Protein AF-A0A2A2JY38-F1 (afdb_monomer_lite)

Secondary structure (DSSP, 8-state):
-GGGSTT-EEE-TTS-EEEHHHHSTT-HHHHHTGGGTTT---EE----SSHHHHHHHHHHHT---EEPPTT-THHHHHHHHTT--SSS---EE-TT--EEES-HHHHHHHTTT-HHHHHHHHHHHHHH--

Structure (mmCIF, N/CA/C/O backbone):
data_AF-A0A2A2JY38-F1
#
_entry.id   AF-A0A2A2JY38-F1
#
loop_
_atom_site.group_PDB
_atom_site.id
_atom_site.type_symbol
_atom_site.label_atom_id
_atom_site.label_alt_id
_atom_site.label_comp_id
_atom_site.label_asym_id
_atom_site.label_entity_id
_atom_site.label_seq_id
_atom_site.pdbx_PDB_ins_code
_atom_site.Cartn_x
_atom_site.Cartn_y
_atom_site.Cartn_z
_atom_site.occupancy
_atom_site.B_iso_or_equiv
_atom_site.auth_seq_id
_atom_site.auth_comp_id
_atom_site.auth_asym_id
_atom_site.auth_atom_id
_atom_site.pdbx_PDB_model_num
ATOM 1 N N . MET A 1 1 ? 12.583 6.772 13.884 1.00 33.12 1 MET A N 1
ATOM 2 C CA . MET A 1 1 ? 13.641 6.814 12.849 1.00 33.12 1 MET A CA 1
ATOM 3 C C . MET A 1 1 ? 13.613 8.072 11.973 1.00 33.12 1 MET A C 1
ATOM 5 O O . MET A 1 1 ? 14.687 8.556 11.662 1.00 33.12 1 MET A O 1
ATOM 9 N N . ALA A 1 2 ? 12.453 8.642 11.606 1.00 33.91 2 ALA A N 1
ATOM 10 C CA . ALA A 1 2 ? 12.386 9.803 10.695 1.00 33.91 2 ALA A CA 1
ATOM 11 C C . ALA A 1 2 ? 13.092 11.090 11.197 1.00 33.91 2 ALA A C 1
ATOM 13 O O . ALA A 1 2 ? 13.631 11.836 10.391 1.00 33.91 2 ALA A O 1
ATOM 14 N N . ASN A 1 3 ? 13.196 11.303 12.516 1.00 31.78 3 ASN A N 1
ATOM 15 C CA . ASN A 1 3 ? 13.957 12.428 13.090 1.00 31.78 3 ASN A CA 1
ATOM 16 C C . ASN A 1 3 ? 15.465 12.165 13.247 1.00 31.78 3 ASN A C 1
ATOM 18 O O . ASN A 1 3 ? 16.183 13.053 13.688 1.00 31.78 3 ASN A O 1
ATOM 22 N N . LEU A 1 4 ? 15.963 10.968 12.916 1.00 31.61 4 LEU A N 1
ATOM 23 C CA . LEU A 1 4 ? 17.382 10.634 13.092 1.00 31.61 4 LEU A CA 1
ATOM 24 C C . LEU A 1 4 ? 18.251 11.113 11.915 1.00 31.61 4 LEU A C 1
ATOM 26 O O . LEU A 1 4 ? 19.464 11.190 12.045 1.00 31.61 4 LEU A O 1
ATOM 30 N N . LEU A 1 5 ? 17.635 11.432 10.772 1.00 29.94 5 LEU A N 1
ATOM 31 C CA . LEU A 1 5 ? 18.330 11.746 9.515 1.00 29.94 5 LEU A CA 1
ATOM 32 C C . LEU A 1 5 ? 17.897 13.087 8.901 1.00 29.94 5 LEU A C 1
ATOM 34 O O . LEU A 1 5 ? 18.253 13.395 7.763 1.00 29.94 5 LEU A O 1
ATOM 38 N N . ALA A 1 6 ? 17.128 13.897 9.633 1.00 38.31 6 ALA A N 1
ATOM 39 C CA . ALA A 1 6 ? 16.751 15.231 9.183 1.00 38.31 6 ALA A CA 1
ATOM 40 C C . ALA A 1 6 ? 18.010 16.112 9.083 1.00 38.31 6 ALA A C 1
ATOM 42 O O . ALA A 1 6 ? 18.656 16.393 10.088 1.00 38.31 6 ALA A O 1
ATOM 43 N N . GLY A 1 7 ? 18.365 16.515 7.859 1.00 43.50 7 GLY A N 1
ATOM 44 C CA . GLY A 1 7 ? 19.568 17.309 7.575 1.00 43.50 7 GLY A CA 1
ATOM 45 C C . GLY A 1 7 ? 20.803 16.505 7.152 1.00 43.50 7 GLY A C 1
ATOM 46 O O . GLY A 1 7 ? 21.831 17.114 6.874 1.00 43.50 7 GLY A O 1
ATOM 47 N N . VAL A 1 8 ? 20.719 15.173 7.055 1.00 40.03 8 VAL A N 1
ATOM 48 C CA . VAL A 1 8 ? 21.830 14.339 6.566 1.00 40.03 8 VAL A CA 1
ATOM 49 C C . VAL A 1 8 ? 21.749 14.213 5.033 1.00 40.03 8 VAL A C 1
ATOM 51 O O . VAL A 1 8 ? 20.726 13.736 4.525 1.00 40.03 8 VAL A O 1
ATOM 54 N N . PRO A 1 9 ? 22.782 14.636 4.277 1.00 42.34 9 PRO A N 1
ATOM 55 C CA . PRO A 1 9 ? 22.857 14.380 2.843 1.00 42.34 9 PRO A CA 1
ATOM 56 C C . PRO A 1 9 ? 23.155 12.896 2.593 1.00 42.34 9 PRO A C 1
ATOM 58 O O . PRO A 1 9 ? 24.019 12.308 3.242 1.00 42.34 9 PRO A O 1
ATOM 61 N N . ILE A 1 10 ? 22.418 12.281 1.668 1.00 43.16 10 ILE A N 1
ATOM 62 C CA . ILE A 1 10 ? 22.664 10.910 1.204 1.00 43.16 10 ILE A CA 1
ATOM 63 C C . ILE A 1 10 ? 23.084 10.931 -0.263 1.00 43.16 10 ILE A C 1
ATOM 65 O O . ILE A 1 10 ? 22.518 11.674 -1.068 1.00 43.16 10 ILE A O 1
ATOM 69 N N . THR A 1 11 ? 24.076 10.110 -0.605 1.00 44.06 11 THR A N 1
ATOM 70 C CA . THR A 1 11 ? 24.621 10.007 -1.963 1.00 44.06 11 THR A CA 1
ATOM 71 C C . THR A 1 11 ? 23.935 8.873 -2.719 1.00 44.06 11 THR A C 1
ATOM 73 O O . THR A 1 11 ? 23.916 7.724 -2.273 1.00 44.06 11 THR A O 1
ATOM 76 N N . LEU A 1 12 ? 23.358 9.194 -3.873 1.00 44.12 12 LEU A N 1
ATOM 77 C CA . LEU A 1 12 ? 22.725 8.229 -4.765 1.00 44.12 12 LEU A CA 1
ATOM 78 C C . LEU A 1 12 ? 23.765 7.438 -5.575 1.00 44.12 12 LEU A C 1
ATOM 80 O O . LEU A 1 12 ? 24.923 7.836 -5.693 1.00 44.12 12 LEU A O 1
ATOM 84 N N . LYS A 1 13 ? 23.341 6.328 -6.200 1.00 40.19 13 LYS A N 1
ATOM 85 C CA . LYS A 1 13 ? 24.198 5.484 -7.065 1.00 40.19 13 LYS A CA 1
ATOM 86 C C . LYS A 1 13 ? 24.807 6.241 -8.261 1.00 40.19 13 LYS A C 1
ATOM 88 O O . LYS A 1 13 ? 25.781 5.770 -8.834 1.00 40.19 13 LYS A O 1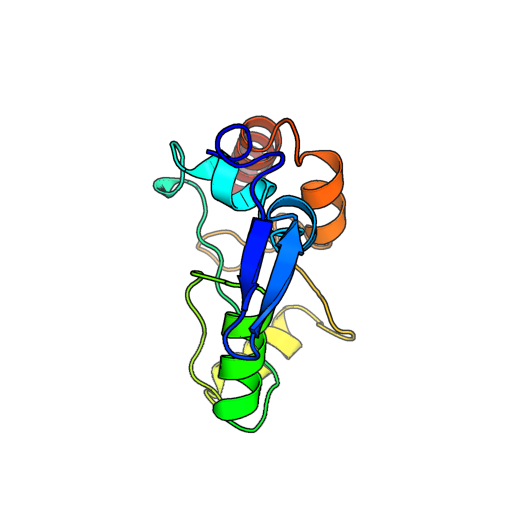
ATOM 93 N N . ASP A 1 14 ? 24.241 7.389 -8.632 1.00 56.28 14 ASP A N 1
ATOM 94 C CA . ASP A 1 14 ? 24.722 8.272 -9.703 1.00 56.28 14 ASP A CA 1
ATOM 95 C C . ASP A 1 14 ? 25.627 9.419 -9.206 1.00 56.28 14 ASP A C 1
ATOM 97 O O . ASP A 1 14 ? 26.021 10.28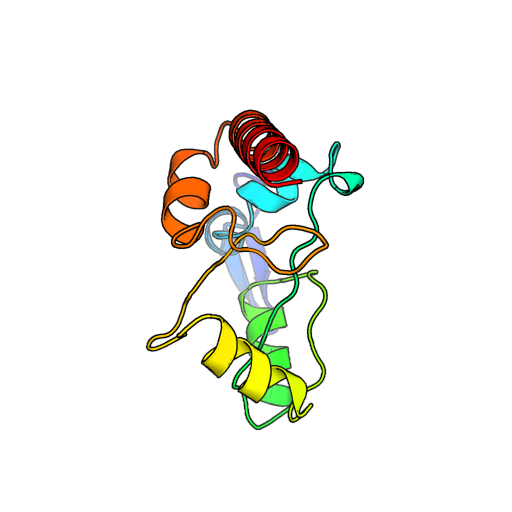0 -9.990 1.00 56.28 14 ASP A O 1
ATOM 101 N N . GLY A 1 15 ? 25.958 9.436 -7.911 1.00 53.72 15 GLY A N 1
ATOM 102 C CA . GLY A 1 15 ? 26.854 10.412 -7.292 1.00 53.72 15 GLY A CA 1
ATOM 103 C C . GLY A 1 15 ? 26.190 11.712 -6.831 1.00 53.72 15 GLY A C 1
ATOM 104 O O . GLY A 1 15 ? 26.880 12.566 -6.281 1.00 53.72 15 GLY A O 1
ATOM 105 N N . ARG A 1 16 ? 24.874 11.893 -7.014 1.00 59.03 16 ARG A N 1
ATOM 106 C CA . ARG A 1 16 ? 24.171 13.092 -6.526 1.00 59.03 16 ARG A CA 1
ATOM 107 C C . ARG A 1 16 ? 23.904 13.016 -5.025 1.00 59.03 16 ARG A C 1
ATOM 109 O O . ARG A 1 16 ? 23.432 11.993 -4.532 1.00 59.03 16 ARG A O 1
ATOM 116 N N . GLU A 1 17 ? 24.140 14.118 -4.316 1.00 53.59 17 GLU A N 1
ATOM 117 C CA . GLU A 1 17 ? 23.763 14.276 -2.909 1.00 53.59 17 GLU A CA 1
ATOM 118 C C . GLU A 1 17 ? 22.414 14.977 -2.778 1.00 53.59 17 GLU A C 1
ATOM 120 O O . GLU A 1 17 ? 22.190 16.043 -3.354 1.00 53.59 17 GLU A O 1
ATOM 125 N N . ILE A 1 18 ? 21.512 14.380 -2.002 1.00 59.34 18 ILE A N 1
ATOM 126 C CA . ILE A 1 18 ? 20.195 14.949 -1.715 1.00 59.34 18 ILE A CA 1
ATOM 127 C C . ILE A 1 18 ? 19.865 14.820 -0.235 1.00 59.34 18 ILE A C 1
ATOM 129 O O . ILE A 1 18 ? 20.351 13.926 0.459 1.00 59.34 18 ILE A O 1
ATOM 133 N N . ASN A 1 19 ? 19.011 15.716 0.257 1.00 57.31 19 ASN A N 1
ATOM 134 C CA . ASN A 1 19 ? 18.522 15.629 1.623 1.00 57.31 19 ASN A CA 1
ATOM 135 C C . ASN A 1 19 ? 17.711 14.334 1.796 1.00 57.31 19 ASN A C 1
ATOM 137 O O . ASN A 1 19 ? 16.776 14.073 1.033 1.00 57.31 19 ASN A O 1
ATOM 141 N N . ALA A 1 20 ? 18.039 13.538 2.819 1.00 41.25 20 ALA A N 1
ATOM 142 C CA . ALA A 1 20 ? 17.345 12.282 3.098 1.00 41.25 20 ALA A CA 1
ATOM 143 C C . ALA A 1 20 ? 15.824 12.466 3.246 1.00 41.25 20 ALA A C 1
ATOM 145 O O . ALA A 1 20 ? 15.052 11.612 2.811 1.00 41.25 20 ALA A O 1
ATOM 146 N N . SER A 1 21 ? 15.380 13.598 3.803 1.00 42.88 21 SER A N 1
ATOM 147 C CA . SER A 1 21 ? 13.954 13.897 3.979 1.00 42.88 21 SER A CA 1
ATOM 148 C C . SER A 1 21 ? 13.223 14.210 2.671 1.00 42.88 21 SER A C 1
ATOM 150 O O . SER A 1 21 ? 12.024 13.962 2.581 1.00 42.88 21 SER A O 1
ATOM 152 N N . ASP A 1 22 ? 13.923 14.675 1.636 1.00 45.50 22 ASP A N 1
ATOM 153 C CA . ASP A 1 22 ? 13.335 14.904 0.315 1.00 45.50 22 ASP A CA 1
ATOM 154 C C . ASP A 1 22 ? 13.309 13.630 -0.538 1.00 45.50 22 ASP A C 1
ATOM 156 O O . ASP A 1 22 ? 12.394 13.451 -1.340 1.00 45.50 22 ASP A O 1
ATOM 160 N N . HIS A 1 23 ? 14.260 12.713 -0.323 1.00 49.78 23 HIS A N 1
ATOM 161 C CA . HIS A 1 23 ? 14.314 11.426 -1.023 1.00 49.78 23 HIS A CA 1
ATOM 162 C C . HIS A 1 23 ? 13.362 10.372 -0.451 1.00 49.78 23 HIS A C 1
ATOM 164 O O . HIS A 1 23 ? 12.793 9.574 -1.187 1.00 49.78 23 HIS A O 1
ATOM 170 N N . LEU A 1 24 ? 13.188 10.355 0.873 1.00 44.81 24 LEU A N 1
ATOM 171 C CA . LEU A 1 24 ? 12.396 9.344 1.580 1.00 44.81 24 LEU A CA 1
ATOM 172 C C . LEU A 1 24 ? 10.913 9.735 1.733 1.00 44.81 24 LEU A C 1
ATOM 174 O O . LEU A 1 24 ? 10.158 9.053 2.434 1.00 44.81 24 LEU A O 1
ATOM 178 N N . LYS A 1 25 ? 10.475 10.817 1.074 1.00 44.50 25 LYS A N 1
ATOM 179 C CA . LYS A 1 25 ? 9.072 11.256 1.035 1.00 44.50 25 LYS A CA 1
ATOM 180 C C . LYS A 1 25 ? 8.179 10.141 0.478 1.00 44.50 25 LYS A C 1
ATOM 182 O O . LYS A 1 25 ? 8.307 9.753 -0.678 1.00 44.50 25 LYS A O 1
ATOM 187 N N . GLY A 1 26 ? 7.248 9.648 1.303 1.00 52.78 26 GLY A N 1
ATOM 188 C CA . GLY A 1 26 ? 6.198 8.706 0.884 1.00 52.78 26 GLY A CA 1
ATOM 189 C C . GLY A 1 26 ? 6.008 7.451 1.744 1.00 52.78 26 GLY A C 1
ATOM 190 O O . GLY A 1 26 ? 5.060 6.713 1.500 1.00 52.78 26 GLY A O 1
ATOM 191 N N . LYS A 1 27 ? 6.850 7.202 2.760 1.00 62.56 27 LYS A N 1
ATOM 192 C CA . LYS A 1 27 ? 6.737 6.011 3.645 1.00 62.56 27 LYS A CA 1
ATOM 193 C C . LYS A 1 27 ? 6.422 6.303 5.095 1.00 62.56 27 LYS A C 1
ATOM 195 O O . LYS A 1 27 ? 6.303 5.384 5.900 1.00 62.56 27 LYS A O 1
ATOM 200 N N . GLU A 1 28 ? 6.308 7.578 5.434 1.00 70.69 28 GLU A N 1
ATOM 201 C CA . GLU A 1 28 ? 6.248 8.026 6.816 1.00 70.69 28 GLU A CA 1
ATOM 202 C C . GLU A 1 28 ? 5.135 7.325 7.607 1.00 70.69 28 GLU A C 1
ATOM 204 O O . GLU A 1 28 ? 5.363 6.919 8.743 1.00 70.69 28 GLU A O 1
ATOM 209 N N . PHE A 1 29 ? 3.983 7.081 6.979 1.00 77.44 29 PHE A N 1
ATOM 210 C CA . PHE A 1 29 ? 2.889 6.327 7.584 1.00 77.44 29 PHE A CA 1
ATOM 211 C C . PHE A 1 29 ? 3.300 4.891 7.954 1.00 77.44 29 PHE A C 1
ATOM 213 O O . PHE A 1 29 ? 3.217 4.502 9.117 1.00 77.44 29 PHE A O 1
ATOM 220 N N . TYR A 1 30 ? 3.793 4.111 6.986 1.00 74.75 30 TYR A N 1
ATOM 221 C CA . TYR A 1 30 ? 4.146 2.701 7.187 1.00 74.75 30 TYR A CA 1
ATOM 222 C C . TYR A 1 30 ? 5.376 2.523 8.094 1.00 74.75 30 TYR A C 1
ATOM 224 O O . TYR A 1 30 ? 5.434 1.599 8.904 1.00 74.75 30 TYR A O 1
ATOM 232 N N . ASP A 1 31 ? 6.343 3.439 8.041 1.00 76.25 31 ASP A N 1
ATOM 233 C CA . ASP A 1 31 ? 7.507 3.401 8.932 1.00 76.25 31 ASP A CA 1
ATOM 234 C C . ASP A 1 31 ? 7.135 3.728 10.380 1.00 76.25 31 ASP A C 1
ATOM 236 O O . ASP A 1 31 ? 7.646 3.103 11.313 1.00 76.25 31 ASP A O 1
ATOM 240 N N . ARG A 1 32 ? 6.204 4.664 10.590 1.00 76.81 32 ARG A N 1
ATOM 241 C CA . ARG A 1 32 ? 5.663 4.967 11.922 1.00 76.81 32 ARG A CA 1
ATOM 242 C C . ARG A 1 32 ? 4.804 3.825 12.481 1.00 76.81 32 ARG A C 1
ATOM 244 O O . ARG A 1 32 ? 4.647 3.750 13.697 1.00 76.81 32 ARG A O 1
ATOM 251 N N . LEU A 1 33 ? 4.334 2.900 11.637 1.00 75.19 33 LEU A N 1
ATOM 252 C CA . LEU A 1 33 ? 3.698 1.647 12.056 1.00 75.19 33 LEU A CA 1
ATOM 253 C C . LEU A 1 33 ? 4.690 0.560 12.493 1.00 75.19 33 LEU A C 1
ATOM 255 O O . LEU A 1 33 ? 4.242 -0.519 12.859 1.00 75.19 33 LEU A O 1
ATOM 259 N N . ALA A 1 34 ? 6.011 0.801 12.515 1.00 72.00 34 ALA A N 1
ATOM 260 C CA . ALA A 1 34 ? 7.003 -0.208 12.915 1.00 72.00 34 ALA A CA 1
ATOM 261 C C . ALA A 1 34 ? 6.659 -1.014 14.194 1.00 72.00 34 ALA A C 1
ATOM 263 O O . ALA A 1 34 ? 6.805 -2.235 14.149 1.00 72.00 34 ALA A O 1
ATOM 264 N N . PRO A 1 35 ? 6.145 -0.411 15.288 1.00 69.44 35 PRO A N 1
ATOM 265 C CA . PRO A 1 35 ? 5.753 -1.158 16.490 1.00 69.44 35 PRO A CA 1
ATOM 266 C C . PRO A 1 35 ? 4.462 -1.990 16.341 1.00 69.44 35 PRO A C 1
ATOM 268 O O . PRO A 1 35 ? 4.176 -2.816 17.199 1.00 69.44 35 PRO A O 1
ATOM 271 N N . TYR A 1 36 ? 3.690 -1.768 15.273 1.00 69.62 36 TYR A N 1
ATOM 272 C CA . TYR A 1 36 ? 2.361 -2.335 15.002 1.00 69.62 36 TYR A CA 1
ATOM 273 C C . TYR A 1 36 ? 2.296 -3.055 13.644 1.00 69.62 36 TYR A C 1
ATOM 275 O O . TYR A 1 36 ? 1.214 -3.242 13.090 1.00 69.62 36 TYR A O 1
ATOM 283 N N . ARG A 1 37 ? 3.437 -3.463 13.068 1.00 66.56 37 ARG A N 1
ATOM 284 C CA . ARG A 1 37 ? 3.480 -4.092 11.729 1.00 66.56 37 ARG A CA 1
ATOM 285 C C . ARG A 1 37 ? 2.702 -5.404 11.630 1.00 66.56 37 ARG A C 1
ATOM 287 O O . ARG A 1 37 ? 2.350 -5.815 10.537 1.00 66.56 37 ARG A O 1
ATOM 294 N N . ASN A 1 38 ? 2.401 -6.049 12.752 1.00 70.62 38 ASN A N 1
ATOM 295 C CA . ASN A 1 38 ? 1.531 -7.224 12.798 1.00 70.62 38 ASN A CA 1
ATOM 296 C C . ASN A 1 38 ? 0.033 -6.893 12.644 1.00 70.62 38 ASN A C 1
ATOM 298 O O . ASN A 1 38 ? -0.766 -7.815 12.509 1.00 70.62 38 ASN A O 1
ATOM 302 N N . ALA A 1 39 ? -0.360 -5.616 12.687 1.00 76.38 39 ALA A N 1
ATOM 303 C CA . ALA A 1 39 ? -1.755 -5.198 12.562 1.00 76.38 39 ALA A CA 1
ATOM 304 C C . ALA A 1 39 ? -2.193 -4.957 11.108 1.00 76.38 39 ALA A C 1
ATOM 306 O O . ALA A 1 39 ? -3.381 -5.084 10.818 1.00 76.38 39 ALA A O 1
ATOM 307 N N . VAL A 1 40 ? -1.266 -4.595 10.210 1.00 77.94 40 VAL A N 1
ATOM 308 C CA . VAL A 1 40 ? -1.535 -4.292 8.793 1.00 77.94 40 VAL A CA 1
ATOM 309 C C . VAL A 1 40 ? -0.319 -4.660 7.946 1.00 77.94 40 VAL A C 1
ATOM 311 O O . VAL A 1 40 ? 0.799 -4.265 8.273 1.00 77.94 40 VAL A O 1
ATOM 314 N N . GLU A 1 41 ? -0.553 -5.337 6.821 1.00 81.50 41 GLU A N 1
ATOM 315 C CA . GLU A 1 41 ? 0.450 -5.571 5.778 1.00 81.50 41 GLU A CA 1
ATOM 316 C C . GLU A 1 41 ? 0.108 -4.770 4.516 1.00 81.50 41 GLU A C 1
ATOM 318 O O . GLU A 1 41 ? -1.063 -4.602 4.172 1.00 81.50 41 GLU A O 1
ATOM 323 N N . VAL A 1 42 ? 1.134 -4.295 3.811 1.00 81.50 42 VAL A N 1
ATOM 324 C CA . VAL A 1 42 ? 0.995 -3.641 2.509 1.00 81.50 42 VAL A CA 1
ATOM 325 C C . VAL A 1 42 ? 1.474 -4.601 1.427 1.00 81.50 42 VAL A C 1
ATOM 327 O O . VAL A 1 42 ? 2.605 -5.087 1.456 1.00 81.50 42 VAL A O 1
ATOM 330 N N . VAL A 1 43 ? 0.614 -4.843 0.438 1.00 82.19 43 VAL A N 1
ATOM 331 C CA . VAL A 1 43 ? 0.934 -5.659 -0.736 1.00 82.19 43 VAL A CA 1
ATOM 332 C C . VAL A 1 43 ? 0.804 -4.799 -1.986 1.00 82.19 43 VAL A C 1
ATOM 334 O O . VAL A 1 43 ? -0.282 -4.328 -2.317 1.00 82.19 43 VAL A O 1
ATOM 337 N N . LEU A 1 44 ? 1.906 -4.611 -2.708 1.00 86.00 44 LEU A N 1
ATOM 338 C CA . LEU A 1 44 ? 1.893 -3.934 -3.996 1.00 86.00 44 LEU A CA 1
ATOM 339 C C . LEU A 1 44 ? 1.332 -4.861 -5.079 1.00 86.00 44 LEU A C 1
ATOM 341 O O . LEU A 1 44 ? 1.841 -5.959 -5.327 1.00 86.00 44 LEU A O 1
ATOM 345 N N . VAL A 1 45 ? 0.325 -4.370 -5.792 1.00 86.25 45 VAL A N 1
ATOM 346 C CA . VAL A 1 45 ? -0.219 -5.014 -6.988 1.00 86.25 45 VAL A CA 1
ATOM 347 C C . VAL A 1 45 ? 0.198 -4.190 -8.202 1.00 86.25 45 VAL A C 1
ATOM 349 O O . VAL A 1 45 ? -0.445 -3.205 -8.552 1.00 86.25 45 VAL A O 1
ATOM 352 N N . SER A 1 46 ? 1.317 -4.564 -8.826 1.00 86.44 46 SER A N 1
ATOM 353 C CA . SER A 1 46 ? 1.858 -3.820 -9.968 1.00 86.44 46 SER A CA 1
ATOM 354 C C . SER A 1 46 ? 1.197 -4.221 -11.296 1.00 86.44 46 SER A C 1
ATOM 356 O O . SER A 1 46 ? 0.911 -5.395 -11.545 1.00 86.44 46 SER A O 1
ATOM 358 N N . ARG A 1 47 ? 0.995 -3.223 -12.168 1.00 87.00 47 ARG A N 1
ATOM 359 C CA . ARG A 1 47 ? 0.607 -3.372 -13.585 1.00 87.00 47 ARG A CA 1
ATOM 360 C C . ARG A 1 47 ? 1.795 -3.312 -14.543 1.00 87.00 47 ARG A C 1
ATOM 362 O O . ARG A 1 47 ? 1.592 -3.345 -15.756 1.00 87.00 47 ARG A O 1
ATOM 369 N N . ASP A 1 48 ? 3.011 -3.221 -14.017 1.00 88.75 48 ASP A N 1
ATOM 370 C CA . ASP A 1 48 ? 4.218 -3.214 -14.830 1.00 88.75 48 ASP A CA 1
ATOM 371 C C . ASP A 1 48 ? 4.349 -4.510 -15.631 1.00 88.75 48 ASP A C 1
ATOM 373 O O . ASP A 1 48 ? 4.030 -5.610 -15.170 1.00 88.75 48 ASP A O 1
ATOM 377 N N . TYR A 1 49 ? 4.865 -4.387 -16.851 1.00 86.31 49 TYR A N 1
ATOM 378 C CA . TYR A 1 49 ? 5.042 -5.528 -17.746 1.00 86.31 49 TYR A CA 1
ATOM 379 C C . TYR A 1 49 ? 6.378 -6.234 -17.522 1.00 86.31 49 TYR A C 1
ATOM 381 O O . TYR A 1 49 ? 6.482 -7.450 -17.727 1.00 86.31 49 TYR A O 1
ATOM 389 N N . MET A 1 50 ? 7.400 -5.474 -17.120 1.00 90.38 50 MET A N 1
ATOM 390 C CA . MET A 1 50 ? 8.781 -5.931 -17.018 1.00 90.38 50 MET A CA 1
ATOM 391 C C . MET A 1 50 ? 9.329 -5.774 -15.600 1.00 90.38 50 MET A C 1
ATOM 393 O O . MET A 1 50 ? 9.094 -4.779 -14.919 1.00 90.38 50 MET A O 1
ATOM 397 N N . ARG A 1 51 ? 10.154 -6.739 -15.175 1.00 88.25 51 ARG A N 1
ATOM 398 C CA . ARG A 1 51 ? 10.762 -6.763 -13.833 1.00 88.25 51 ARG A CA 1
ATOM 399 C C . ARG A 1 51 ? 11.590 -5.517 -13.520 1.00 88.25 51 ARG A C 1
ATOM 401 O O . ARG A 1 51 ? 11.634 -5.105 -12.364 1.00 88.25 51 ARG A O 1
ATOM 408 N N . PHE A 1 52 ? 12.257 -4.936 -14.518 1.00 91.50 52 PHE A N 1
ATOM 409 C CA . PHE A 1 52 ? 13.079 -3.746 -14.303 1.00 91.50 52 PHE A CA 1
ATOM 410 C C . PHE A 1 52 ? 12.231 -2.530 -13.908 1.00 91.50 52 PHE A C 1
ATOM 412 O O . PHE A 1 52 ? 12.678 -1.767 -13.068 1.00 91.50 52 PHE A O 1
ATOM 419 N N . GLN A 1 53 ? 11.001 -2.399 -14.421 1.00 90.69 53 GLN A N 1
ATOM 420 C CA . GLN A 1 53 ? 10.091 -1.297 -14.079 1.00 90.69 53 GLN A CA 1
ATOM 421 C C . GLN A 1 53 ? 9.656 -1.390 -12.612 1.00 90.69 53 GLN A C 1
ATOM 423 O O . GLN A 1 53 ? 9.754 -0.421 -11.867 1.00 90.69 53 GLN A O 1
ATOM 428 N N . LEU A 1 54 ? 9.292 -2.600 -12.168 1.00 84.38 54 LEU A N 1
ATOM 429 C CA . LEU A 1 54 ? 9.000 -2.870 -10.760 1.00 84.38 54 LEU A CA 1
ATOM 430 C C . LEU A 1 54 ? 10.225 -2.603 -9.873 1.00 84.38 54 LEU A C 1
ATOM 432 O O . LEU A 1 54 ? 10.104 -2.045 -8.788 1.00 84.38 54 LEU A O 1
ATOM 436 N N . SER A 1 55 ? 11.411 -3.000 -10.336 1.00 85.56 55 SER A N 1
ATOM 437 C CA . SER A 1 55 ? 12.658 -2.793 -9.592 1.00 85.56 55 SER A CA 1
ATOM 438 C C . SER A 1 55 ? 12.984 -1.305 -9.473 1.00 85.56 55 SER A C 1
ATOM 440 O O . SER A 1 55 ? 13.289 -0.844 -8.382 1.00 85.56 55 SER A O 1
ATOM 442 N N . GLU A 1 56 ? 12.842 -0.542 -10.556 1.00 87.75 56 GLU A N 1
ATOM 443 C CA . GLU A 1 56 ? 13.010 0.911 -10.567 1.00 87.75 56 GLU A CA 1
ATOM 444 C C . GLU A 1 56 ? 12.001 1.592 -9.638 1.00 87.75 56 GLU A C 1
ATOM 446 O O . GLU A 1 56 ? 12.379 2.486 -8.886 1.00 87.75 56 GLU A O 1
ATOM 451 N N . TYR A 1 57 ? 10.744 1.136 -9.611 1.00 84.38 57 TYR A N 1
ATOM 452 C CA . TYR A 1 57 ? 9.751 1.620 -8.652 1.00 84.38 57 TYR A CA 1
ATOM 453 C C . TYR A 1 57 ? 10.208 1.380 -7.206 1.00 84.38 57 TYR A C 1
ATOM 455 O O . TYR A 1 57 ? 10.221 2.308 -6.397 1.00 84.38 57 TYR A O 1
ATOM 463 N N . TYR A 1 58 ? 10.647 0.160 -6.884 1.00 78.38 58 TYR A N 1
ATOM 464 C CA . TYR A 1 58 ? 11.167 -0.177 -5.558 1.00 78.38 58 TYR A CA 1
ATOM 465 C C . TYR A 1 58 ? 12.421 0.615 -5.195 1.00 78.38 58 TYR A C 1
ATOM 467 O O . TYR A 1 58 ? 12.540 1.027 -4.049 1.00 78.38 58 TYR A O 1
ATOM 475 N N . GLU A 1 59 ? 13.340 0.851 -6.129 1.00 81.44 59 GLU A N 1
ATOM 476 C CA . GLU A 1 59 ? 14.551 1.639 -5.884 1.00 81.44 59 GLU A CA 1
ATOM 477 C C . GLU A 1 59 ? 14.218 3.121 -5.685 1.00 81.44 59 GLU A C 1
ATOM 479 O O . GLU A 1 59 ? 14.612 3.711 -4.681 1.00 81.44 59 GLU A O 1
ATOM 484 N N . LYS A 1 60 ? 13.433 3.706 -6.595 1.00 79.19 60 LYS A N 1
ATOM 485 C CA . LYS A 1 60 ? 13.036 5.120 -6.573 1.00 79.19 60 LYS A CA 1
ATOM 486 C C . LYS A 1 60 ? 12.229 5.470 -5.335 1.00 79.19 60 LYS A C 1
ATOM 488 O O . LYS A 1 60 ? 12.408 6.542 -4.764 1.00 79.19 60 LYS A O 1
ATOM 493 N N . HIS A 1 61 ? 11.322 4.582 -4.944 1.00 73.62 61 HIS A N 1
ATOM 494 C CA . HIS A 1 61 ? 10.469 4.795 -3.789 1.00 73.62 61 HIS A CA 1
ATOM 495 C C . HIS A 1 61 ? 11.028 4.133 -2.536 1.00 73.62 61 HIS A C 1
ATOM 497 O O . HIS A 1 61 ? 10.488 4.378 -1.475 1.00 73.62 61 HIS A O 1
ATOM 503 N N . GLY A 1 62 ? 12.101 3.339 -2.608 1.00 68.62 62 GLY A N 1
ATOM 504 C CA . GLY A 1 62 ? 12.702 2.556 -1.519 1.00 68.62 62 GLY A CA 1
ATOM 505 C C . GLY A 1 62 ? 11.740 1.588 -0.806 1.00 68.62 62 GLY A C 1
ATOM 506 O O . GLY A 1 62 ? 11.870 1.388 0.405 1.00 68.62 62 GLY A O 1
ATOM 507 N N . CYS A 1 63 ? 10.708 1.090 -1.486 1.00 70.25 63 CYS A N 1
ATOM 508 C CA . CYS A 1 63 ? 9.659 0.263 -0.883 1.00 70.25 63 CYS A CA 1
ATOM 509 C C . CYS A 1 63 ? 10.225 -1.057 -0.328 1.00 70.25 63 CYS A C 1
ATOM 511 O O . CYS A 1 63 ? 11.116 -1.659 -0.918 1.00 70.25 63 CYS A O 1
ATOM 513 N N . SER A 1 64 ? 9.680 -1.525 0.796 1.00 71.31 64 SER A N 1
ATOM 514 C CA . SER A 1 64 ? 9.994 -2.839 1.390 1.00 71.31 64 SER A CA 1
ATOM 515 C C . SER A 1 64 ? 8.765 -3.742 1.522 1.00 71.31 64 SER A C 1
ATOM 517 O O . SER A 1 64 ? 8.821 -4.781 2.172 1.00 71.31 64 SER A O 1
ATOM 519 N N . TRP A 1 65 ? 7.655 -3.339 0.904 1.00 77.56 65 TRP A N 1
ATOM 520 C CA . TRP A 1 65 ? 6.387 -4.057 0.921 1.00 77.56 65 TRP A CA 1
ATOM 521 C C . TRP A 1 65 ? 6.465 -5.361 0.131 1.00 77.56 65 TRP A C 1
ATOM 523 O O . TRP A 1 65 ? 7.243 -5.478 -0.825 1.00 77.56 65 TRP A O 1
ATOM 533 N N . ALA A 1 66 ? 5.611 -6.318 0.490 1.00 75.56 66 ALA A N 1
ATOM 534 C CA . ALA A 1 66 ? 5.373 -7.488 -0.342 1.00 75.56 66 ALA A CA 1
ATOM 535 C C . ALA A 1 66 ? 4.768 -7.064 -1.692 1.00 75.56 66 ALA A C 1
ATOM 537 O O . ALA A 1 66 ? 4.165 -5.998 -1.808 1.00 75.56 66 ALA A O 1
ATOM 538 N N . TYR A 1 67 ? 4.904 -7.898 -2.720 1.00 80.06 67 TYR A N 1
ATOM 539 C CA . TYR A 1 67 ? 4.247 -7.680 -4.007 1.00 80.06 67 TYR A CA 1
ATOM 540 C C . TYR A 1 67 ? 3.737 -8.987 -4.597 1.00 80.06 67 TYR A C 1
ATOM 542 O O . TYR A 1 67 ? 4.284 -10.062 -4.344 1.00 80.06 67 TYR A O 1
ATOM 550 N N . ILE A 1 68 ? 2.702 -8.883 -5.427 1.00 75.94 68 ILE A N 1
ATOM 551 C CA . ILE A 1 68 ? 2.231 -10.009 -6.233 1.00 75.94 68 ILE A CA 1
ATOM 552 C C . ILE A 1 68 ? 3.163 -10.174 -7.440 1.00 75.94 68 ILE A C 1
ATOM 554 O O . ILE A 1 68 ? 3.411 -9.184 -8.136 1.00 75.94 68 ILE A O 1
ATOM 558 N N . PRO A 1 69 ? 3.660 -11.393 -7.735 1.00 82.94 69 PRO A N 1
ATOM 559 C CA . PRO A 1 69 ? 4.495 -11.632 -8.905 1.00 82.94 69 PRO A CA 1
ATOM 560 C C . PRO A 1 69 ? 3.876 -11.073 -10.190 1.00 82.94 69 PRO A C 1
ATOM 562 O O . PRO A 1 69 ? 2.679 -11.236 -10.448 1.00 82.94 69 PRO A O 1
ATOM 565 N N . LEU A 1 70 ? 4.706 -10.433 -11.018 1.00 80.12 70 LEU A N 1
ATOM 566 C CA . LEU A 1 70 ? 4.256 -9.861 -12.285 1.00 80.12 70 LEU A CA 1
ATOM 567 C C . LEU A 1 70 ? 3.582 -10.928 -13.153 1.00 80.12 70 LEU A C 1
ATOM 569 O O . LEU A 1 70 ? 4.028 -12.074 -13.207 1.00 80.12 70 LEU A O 1
ATOM 573 N N . LYS A 1 71 ? 2.527 -10.524 -13.869 1.00 79.75 71 LYS A N 1
ATOM 574 C CA . LYS A 1 71 ? 1.723 -11.387 -14.755 1.00 79.75 71 LYS A CA 1
ATOM 575 C C . LYS A 1 71 ? 0.984 -12.531 -14.047 1.00 79.75 71 LYS A C 1
ATOM 577 O O . LYS A 1 71 ? 0.383 -13.357 -14.731 1.00 79.75 71 LYS A O 1
ATOM 582 N N . HIS A 1 72 ? 0.971 -12.585 -12.711 1.00 83.25 72 HIS A N 1
ATOM 583 C CA . HIS A 1 72 ? 0.127 -13.545 -12.006 1.00 83.25 72 HIS A CA 1
ATOM 584 C C . HIS A 1 72 ? -1.358 -13.267 -12.326 1.00 83.25 72 HIS A C 1
ATOM 586 O O . HIS A 1 72 ? -1.785 -12.112 -12.223 1.00 83.25 72 HIS A O 1
ATOM 592 N N . PRO A 1 73 ? -2.177 -14.281 -12.672 1.00 82.38 73 PRO A N 1
ATOM 593 C CA . PRO A 1 73 ? -3.568 -14.073 -13.094 1.00 82.38 73 PRO A CA 1
ATOM 594 C C . PRO A 1 73 ? -4.426 -13.313 -12.076 1.00 82.38 73 PRO A C 1
ATOM 596 O O . PRO A 1 73 ? -5.328 -12.565 -12.455 1.00 82.38 73 PRO A O 1
ATOM 599 N N . ILE A 1 74 ? -4.105 -13.457 -10.784 1.00 81.19 74 ILE A N 1
ATOM 600 C CA . ILE A 1 74 ? -4.818 -12.773 -9.700 1.00 81.19 74 ILE A CA 1
ATOM 601 C C . ILE A 1 74 ? -4.760 -11.249 -9.807 1.00 81.19 74 ILE A C 1
ATOM 603 O O . ILE A 1 74 ? -5.679 -10.591 -9.346 1.00 81.19 74 ILE A O 1
ATOM 607 N N . VAL A 1 75 ? -3.736 -10.673 -10.451 1.00 82.75 75 VAL A N 1
ATOM 608 C CA . VAL A 1 75 ? -3.641 -9.217 -10.633 1.00 82.75 75 VAL A CA 1
ATOM 609 C C . VAL A 1 75 ? -4.865 -8.704 -11.391 1.00 82.75 75 VAL A C 1
ATOM 611 O O . VAL A 1 75 ? -5.526 -7.783 -10.929 1.00 82.75 75 VAL A O 1
ATOM 614 N N . ASN A 1 76 ? -5.234 -9.338 -12.507 1.00 86.81 76 ASN A N 1
ATOM 615 C CA . ASN A 1 76 ? -6.426 -8.942 -13.264 1.00 86.81 76 ASN A CA 1
ATOM 616 C C . ASN A 1 76 ? -7.716 -9.173 -12.464 1.00 86.81 76 ASN A C 1
ATOM 618 O O . ASN A 1 76 ? -8.614 -8.338 -12.511 1.00 86.81 76 ASN A O 1
ATOM 622 N N . GLN A 1 77 ? -7.790 -10.272 -11.705 1.00 87.00 77 GLN A N 1
ATOM 623 C CA . GLN A 1 77 ? -8.950 -10.572 -10.860 1.00 87.00 77 GLN A CA 1
ATOM 624 C C . GLN A 1 77 ? -9.135 -9.527 -9.755 1.00 87.00 77 GLN A C 1
ATOM 626 O O . GLN A 1 77 ? -10.264 -9.151 -9.471 1.00 87.00 77 GLN A O 1
ATOM 631 N N . LEU A 1 78 ? -8.049 -9.030 -9.156 1.00 85.00 78 LEU A N 1
ATOM 632 C CA . LEU A 1 78 ? -8.097 -7.989 -8.126 1.00 85.00 78 LEU A CA 1
ATOM 633 C C . LEU A 1 78 ? -8.542 -6.644 -8.707 1.00 85.00 78 LEU A C 1
ATOM 635 O O . LEU A 1 78 ? -9.385 -5.986 -8.108 1.00 85.00 78 LEU A O 1
ATOM 639 N N . PHE A 1 79 ? -8.037 -6.267 -9.887 1.00 89.44 79 PHE A N 1
ATOM 640 C CA . PHE A 1 79 ? -8.472 -5.047 -10.579 1.00 89.44 79 PHE A CA 1
ATOM 641 C C . PHE A 1 79 ? -9.965 -5.083 -10.910 1.00 89.44 79 PHE A C 1
ATOM 643 O O . PHE A 1 79 ? -10.655 -4.097 -10.696 1.00 89.44 79 PHE A O 1
ATOM 650 N N . GLN A 1 80 ? -10.468 -6.227 -11.383 1.00 92.56 80 GLN A N 1
ATOM 651 C CA . GLN A 1 80 ? -11.895 -6.410 -11.660 1.00 92.56 80 GLN A CA 1
ATOM 652 C C . GLN A 1 80 ? -12.734 -6.451 -10.379 1.00 92.56 80 GLN A C 1
ATOM 654 O O . GLN A 1 80 ? -13.767 -5.801 -10.302 1.00 92.56 80 GLN A O 1
ATOM 659 N N . ARG A 1 81 ? -12.298 -7.208 -9.363 1.00 90.00 81 ARG A N 1
ATOM 660 C CA . ARG A 1 81 ? -13.033 -7.377 -8.099 1.00 90.00 81 ARG A CA 1
ATOM 661 C C . ARG A 1 81 ? -13.226 -6.056 -7.363 1.00 90.00 81 ARG A C 1
ATOM 663 O O . ARG A 1 81 ? -14.271 -5.866 -6.752 1.00 90.00 81 ARG A O 1
ATOM 670 N N . TYR A 1 82 ? -12.209 -5.201 -7.377 1.00 92.38 82 TYR A N 1
ATOM 671 C CA . TYR A 1 82 ? -12.224 -3.927 -6.664 1.00 92.38 82 TYR A CA 1
ATOM 672 C C . TYR A 1 82 ? -12.476 -2.723 -7.569 1.00 92.38 82 TYR A C 1
ATOM 674 O O . TYR A 1 82 ? -12.292 -1.599 -7.115 1.00 92.38 82 TYR A O 1
ATOM 682 N N . ASP A 1 83 ? -12.876 -2.962 -8.820 1.00 93.38 83 ASP A N 1
ATOM 683 C CA . ASP A 1 83 ? -13.233 -1.921 -9.786 1.00 93.38 83 ASP A CA 1
ATOM 684 C C . ASP A 1 83 ? -12.167 -0.813 -9.903 1.00 93.38 83 ASP A C 1
ATOM 686 O O . ASP A 1 83 ? -12.425 0.384 -9.791 1.00 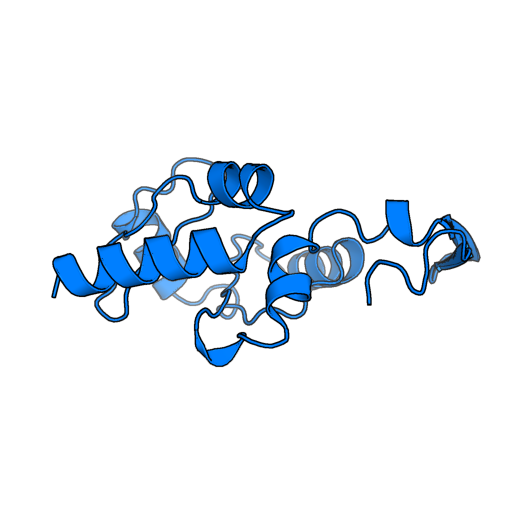93.38 83 ASP A O 1
ATOM 690 N N . VAL A 1 84 ? -10.904 -1.226 -10.050 1.00 91.06 84 VAL A N 1
ATOM 691 C CA . VAL A 1 84 ? -9.767 -0.298 -10.115 1.00 91.06 84 VAL A CA 1
ATOM 692 C C . VAL A 1 84 ? -9.671 0.293 -11.521 1.00 91.06 84 VAL A C 1
ATOM 694 O O . VAL A 1 84 ? -9.075 -0.305 -12.420 1.00 91.06 84 VAL A O 1
ATOM 697 N N . GLU A 1 85 ? -10.237 1.486 -11.701 1.00 88.81 85 GLU A N 1
ATOM 698 C CA . GLU A 1 85 ? -10.281 2.189 -12.993 1.00 88.81 85 GLU A CA 1
ATOM 699 C C . GLU A 1 85 ? -9.028 3.031 -13.292 1.00 88.81 85 GLU A C 1
ATOM 701 O O . GLU A 1 85 ? -8.650 3.209 -14.452 1.00 88.81 85 GLU A O 1
ATOM 706 N N . ALA A 1 86 ? -8.367 3.556 -12.257 1.00 88.75 86 ALA A N 1
ATOM 707 C CA . ALA A 1 86 ? -7.233 4.469 -12.384 1.00 88.75 86 ALA A CA 1
ATOM 708 C C . ALA A 1 86 ? -6.077 4.067 -11.462 1.00 88.75 86 ALA A C 1
ATOM 710 O O . ALA A 1 86 ? -6.255 3.334 -10.499 1.00 88.75 86 ALA A O 1
ATOM 711 N N . LEU A 1 87 ? -4.869 4.548 -11.761 1.00 86.12 87 LEU A N 1
ATOM 712 C CA . LEU A 1 87 ? -3.697 4.381 -10.902 1.00 86.12 87 LEU A CA 1
ATOM 713 C C . LEU A 1 87 ? -3.103 5.752 -10.546 1.00 86.12 87 LEU A C 1
ATOM 715 O O . LEU A 1 87 ? -3.083 6.633 -11.408 1.00 86.12 87 LEU A O 1
ATOM 719 N N . PRO A 1 88 ? -2.546 5.927 -9.333 1.00 87.69 88 PRO A N 1
ATOM 720 C CA . PRO A 1 88 ? -2.501 4.952 -8.237 1.00 87.69 88 PRO A CA 1
ATOM 721 C C . PRO A 1 88 ? -3.841 4.840 -7.480 1.00 87.69 88 PRO A C 1
ATOM 723 O O . PRO A 1 88 ? -4.502 5.848 -7.260 1.00 87.69 88 PRO A O 1
ATOM 726 N N . THR A 1 89 ? -4.175 3.633 -7.009 1.00 89.75 89 THR A N 1
ATOM 727 C CA . THR A 1 89 ? -5.307 3.354 -6.100 1.00 89.75 89 THR A CA 1
ATOM 728 C C . THR A 1 89 ? -4.799 2.600 -4.877 1.00 89.75 89 THR A C 1
ATOM 730 O O . THR A 1 89 ? -3.977 1.690 -5.018 1.00 89.75 89 THR A O 1
ATOM 733 N N . CYS A 1 90 ? -5.276 2.964 -3.685 1.00 91.00 90 CYS A N 1
ATOM 734 C CA . CYS A 1 90 ? -4.938 2.289 -2.438 1.00 91.00 90 CYS A CA 1
ATOM 735 C C . CYS A 1 90 ? -6.215 1.872 -1.702 1.00 91.00 90 CYS A C 1
ATOM 737 O O . CYS A 1 90 ? -7.073 2.697 -1.397 1.00 91.00 90 CYS A O 1
ATOM 739 N N . LEU A 1 91 ? -6.319 0.583 -1.392 1.00 92.50 91 LEU A N 1
ATOM 740 C CA . LEU A 1 91 ? -7.472 -0.005 -0.719 1.00 92.50 91 LEU A CA 1
ATOM 741 C C . LEU A 1 91 ? -7.013 -0.681 0.568 1.00 92.50 91 LEU A C 1
ATOM 743 O O . LEU A 1 91 ? -5.944 -1.294 0.601 1.00 92.50 91 LEU A O 1
ATOM 747 N N . VAL A 1 92 ? -7.856 -0.642 1.596 1.00 92.38 92 VAL A N 1
ATOM 748 C CA . VAL A 1 92 ? -7.726 -1.517 2.765 1.00 92.38 92 VAL A CA 1
ATOM 749 C C . VAL A 1 92 ? -8.820 -2.563 2.702 1.00 92.38 92 VAL A C 1
ATOM 751 O O . VAL A 1 92 ? -9.998 -2.233 2.566 1.00 92.38 92 VAL A O 1
ATOM 754 N N . VAL A 1 93 ? -8.425 -3.827 2.816 1.00 89.62 93 VAL A N 1
ATOM 755 C CA . VAL A 1 93 ? -9.329 -4.979 2.795 1.00 89.62 93 VAL A CA 1
ATOM 756 C C . VAL A 1 93 ? -9.130 -5.831 4.044 1.00 89.62 93 VAL A C 1
ATOM 758 O O . VAL A 1 93 ? -8.025 -5.880 4.588 1.00 89.62 93 VAL A O 1
ATOM 761 N N . ASN A 1 94 ? -10.190 -6.487 4.518 1.00 86.56 94 ASN A N 1
ATOM 762 C CA . ASN A 1 94 ? -10.081 -7.473 5.598 1.00 86.56 94 ASN A CA 1
ATOM 763 C C . ASN A 1 94 ? -9.597 -8.838 5.068 1.00 86.56 94 ASN A C 1
ATOM 765 O O . ASN A 1 94 ? -9.367 -9.019 3.869 1.00 86.56 94 ASN A O 1
ATOM 769 N N . SER A 1 95 ? -9.459 -9.815 5.968 1.00 81.81 95 SER A N 1
ATOM 770 C CA . SER A 1 95 ? -9.057 -11.190 5.634 1.00 81.81 95 SER A CA 1
ATOM 771 C C . SER A 1 95 ? -10.004 -11.900 4.663 1.00 81.81 95 SER A C 1
ATOM 773 O O . SER A 1 95 ? -9.564 -12.793 3.945 1.00 81.81 95 SER A O 1
ATOM 775 N N . ASP A 1 96 ? -11.269 -11.480 4.598 1.00 80.38 96 ASP A N 1
ATOM 776 C CA . ASP A 1 96 ? -12.286 -12.032 3.695 1.00 80.38 96 ASP A CA 1
ATOM 777 C C . ASP A 1 96 ? -12.299 -11.330 2.322 1.00 80.38 96 ASP A C 1
ATOM 779 O O . ASP A 1 96 ? -13.078 -11.668 1.424 1.00 80.38 96 ASP A O 1
ATOM 783 N N . GLY A 1 97 ? -11.425 -10.335 2.131 1.00 81.81 97 GLY A N 1
ATOM 784 C CA . GLY A 1 97 ? -11.335 -9.547 0.905 1.00 81.81 97 GLY A CA 1
ATOM 785 C C . GLY A 1 97 ? -12.515 -8.593 0.710 1.00 81.81 97 GLY A C 1
ATOM 786 O O . GLY A 1 97 ? -12.885 -8.316 -0.436 1.00 81.81 97 GLY A O 1
ATOM 787 N N . GLN A 1 98 ? -13.142 -8.143 1.800 1.00 88.38 98 GLN A N 1
ATOM 788 C CA . GLN A 1 98 ? -14.108 -7.046 1.808 1.00 88.38 98 GLN A CA 1
ATOM 789 C C . GLN A 1 98 ? -13.371 -5.717 1.977 1.00 88.38 98 GLN A C 1
ATOM 791 O O . GLN A 1 98 ? -12.425 -5.620 2.761 1.00 88.38 98 GLN A O 1
ATOM 796 N N . VAL A 1 99 ? -13.812 -4.686 1.255 1.00 92.19 99 VAL A N 1
ATOM 797 C CA . VAL A 1 99 ? -13.218 -3.346 1.327 1.00 92.19 99 VAL A CA 1
ATOM 798 C C . VAL A 1 99 ? -13.633 -2.667 2.632 1.00 92.19 99 VAL A C 1
ATOM 800 O O . VAL A 1 99 ? -14.816 -2.456 2.882 1.00 92.19 99 VAL A O 1
ATOM 803 N N . ILE A 1 100 ? -12.642 -2.315 3.447 1.00 94.50 100 ILE A N 1
ATOM 804 C CA . ILE A 1 100 ? -12.786 -1.503 4.661 1.00 94.50 100 ILE A CA 1
ATOM 805 C C . ILE A 1 100 ? -12.654 -0.014 4.322 1.00 94.50 100 ILE A C 1
ATOM 807 O O . ILE A 1 100 ? -13.351 0.821 4.896 1.00 94.50 100 ILE A O 1
ATOM 811 N N . ASP A 1 101 ? -11.737 0.315 3.409 1.00 94.06 101 ASP A N 1
ATOM 812 C CA . ASP A 1 101 ? -11.465 1.681 2.963 1.00 94.06 101 ASP A CA 1
ATOM 813 C C . ASP A 1 101 ? -11.103 1.678 1.474 1.00 94.06 101 ASP A C 1
ATOM 815 O O . ASP A 1 101 ? -10.124 1.048 1.070 1.00 94.06 101 ASP A O 1
ATOM 819 N N . GLY A 1 102 ? -11.924 2.350 0.664 1.00 92.12 102 GLY A N 1
ATOM 820 C CA . GLY A 1 102 ? -11.776 2.421 -0.791 1.00 92.12 102 GLY A CA 1
ATOM 821 C C . GLY A 1 102 ? -10.867 3.548 -1.292 1.00 92.12 102 GLY A C 1
ATOM 822 O O . GLY A 1 102 ? -10.559 3.593 -2.479 1.00 92.12 102 GLY A O 1
ATOM 823 N N . HIS A 1 103 ? -10.457 4.461 -0.409 1.00 86.50 103 HIS A N 1
ATOM 824 C CA . HIS A 1 103 ? -9.674 5.653 -0.754 1.00 86.50 103 HIS A CA 1
ATOM 825 C C . HIS A 1 103 ? -8.578 5.881 0.287 1.00 86.50 103 HIS A C 1
ATOM 827 O O . HIS A 1 103 ? -8.374 6.986 0.815 1.00 86.50 103 HIS A O 1
ATOM 833 N N . ALA A 1 104 ? -7.881 4.796 0.626 1.00 90.38 104 ALA A N 1
ATOM 834 C CA . ALA A 1 104 ? -6.947 4.769 1.738 1.00 90.38 104 ALA A CA 1
ATOM 835 C C . ALA A 1 104 ? -5.783 5.748 1.526 1.00 90.38 104 ALA A C 1
ATOM 837 O O . ALA A 1 104 ? -5.212 6.243 2.493 1.00 90.38 104 ALA A O 1
ATOM 838 N N . GLU A 1 105 ? -5.451 6.103 0.281 1.00 86.62 105 GLU A N 1
ATOM 839 C CA . GLU A 1 105 ? -4.431 7.104 -0.034 1.00 86.62 105 GLU A CA 1
ATOM 840 C C . GLU A 1 105 ? -4.735 8.491 0.546 1.00 86.62 105 GLU A C 1
ATOM 842 O O . GLU A 1 105 ? -3.803 9.237 0.860 1.00 86.62 105 GLU A O 1
ATOM 847 N N . HIS A 1 106 ? -6.010 8.853 0.709 1.00 88.94 106 HIS A N 1
ATOM 848 C CA . HIS A 1 106 ? -6.399 10.115 1.337 1.00 88.94 106 HIS A CA 1
ATOM 849 C C . HIS A 1 106 ? -6.239 10.038 2.854 1.00 88.94 106 HIS A C 1
ATOM 851 O O . HIS A 1 106 ? -5.604 10.908 3.452 1.00 88.94 106 HIS A O 1
ATOM 857 N N . GLN A 1 107 ? -6.739 8.961 3.463 1.00 91.19 107 GLN A N 1
ATOM 858 C CA . GLN A 1 107 ? -6.642 8.754 4.907 1.00 91.19 107 GLN A CA 1
ATOM 859 C C . GLN A 1 107 ? -5.179 8.602 5.355 1.00 91.19 107 GLN A C 1
ATOM 861 O O . GLN A 1 107 ? -4.761 9.217 6.330 1.00 91.19 107 GLN A O 1
ATOM 866 N N . VAL A 1 108 ? -4.347 7.875 4.607 1.00 88.25 108 VAL A N 1
ATOM 867 C CA . VAL A 1 108 ? -2.912 7.718 4.900 1.00 88.25 108 VAL A CA 1
ATOM 868 C C . VAL A 1 108 ? -2.185 9.066 4.932 1.00 88.25 108 VAL A C 1
ATOM 870 O O . VAL A 1 108 ? -1.320 9.271 5.786 1.00 88.25 108 VAL A O 1
ATOM 873 N N . LYS A 1 109 ? -2.539 10.001 4.039 1.00 85.38 109 LYS A N 1
ATOM 874 C CA . LYS A 1 109 ? -1.976 11.361 4.038 1.00 85.38 109 LYS A CA 1
ATOM 875 C C . LYS A 1 109 ? -2.443 12.162 5.252 1.00 85.38 109 LYS A C 1
ATOM 877 O O . LYS A 1 109 ? -1.623 12.793 5.912 1.00 85.38 109 LYS A O 1
ATOM 882 N N . GLU A 1 110 ? -3.738 12.121 5.551 1.00 89.00 110 GLU A N 1
ATOM 883 C CA . GLU A 1 110 ? -4.343 12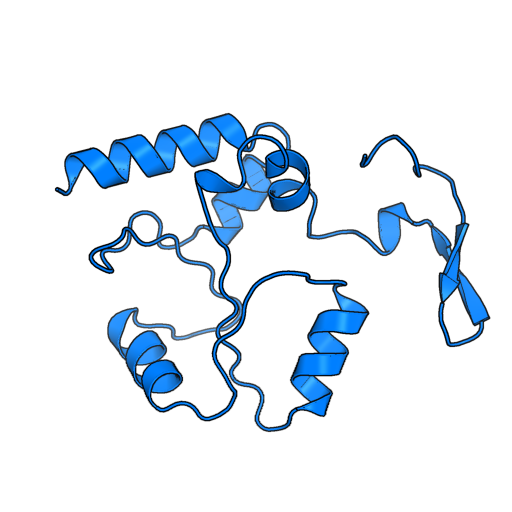.850 6.672 1.00 89.00 110 GLU A CA 1
ATOM 884 C C . GLU A 1 110 ? -3.815 12.362 8.034 1.00 89.00 110 GLU A C 1
ATOM 886 O O . GLU A 1 110 ? -3.478 13.160 8.911 1.00 89.00 110 GLU A O 1
ATOM 891 N N . PHE A 1 111 ? -3.670 11.047 8.197 1.00 89.81 111 PHE A N 1
ATOM 892 C CA . PHE A 1 111 ? -3.277 10.405 9.451 1.00 89.81 111 PHE A CA 1
ATOM 893 C C . PHE A 1 111 ? -1.783 10.063 9.517 1.00 89.81 111 PHE A C 1
ATOM 895 O O . PHE A 1 111 ? -1.366 9.324 10.408 1.00 89.81 111 PHE A O 1
ATOM 902 N N . VAL A 1 112 ? -0.944 10.615 8.632 1.00 85.06 112 VAL A N 1
ATOM 903 C CA . VAL A 1 112 ? 0.507 10.341 8.608 1.00 85.06 112 VAL A CA 1
ATOM 904 C C . VAL A 1 112 ? 1.188 10.592 9.961 1.00 85.06 112 VAL A C 1
ATOM 906 O O . VAL A 1 112 ? 2.091 9.855 10.356 1.00 85.06 112 VAL A O 1
ATOM 909 N N . SER A 1 113 ? 0.717 11.590 10.717 1.00 84.75 113 SER A N 1
ATOM 910 C CA . SER A 1 113 ? 1.219 11.932 12.055 1.00 84.75 113 SER A CA 1
ATOM 911 C C . SER A 1 113 ? 0.672 11.036 13.173 1.00 84.75 113 SER A C 1
ATOM 913 O O . SER A 1 113 ? 1.242 11.004 14.264 1.00 84.75 113 SER A O 1
ATOM 915 N N . ARG A 1 114 ? -0.400 10.286 12.904 1.00 89.75 114 ARG A N 1
ATOM 916 C CA . ARG A 1 114 ? -1.156 9.465 13.862 1.00 89.75 114 ARG A CA 1
ATOM 917 C C . ARG A 1 114 ? -1.613 8.128 13.251 1.00 89.75 114 ARG A C 1
ATOM 919 O O . ARG A 1 114 ? -2.796 7.790 13.281 1.00 89.75 114 ARG A O 1
ATOM 926 N N . PRO A 1 115 ? -0.685 7.322 12.717 1.00 88.75 115 PRO A N 1
ATOM 927 C CA . PRO A 1 115 ? -1.037 6.148 11.920 1.00 88.75 115 PRO A CA 1
ATOM 928 C C . PRO A 1 115 ? -1.728 5.047 12.733 1.00 88.75 115 PRO A C 1
ATOM 930 O O . PRO A 1 115 ? -2.560 4.321 12.200 1.00 88.75 115 PRO A O 1
ATOM 933 N N . ILE A 1 116 ? -1.435 4.957 14.035 1.00 89.56 116 ILE A N 1
ATOM 934 C CA . ILE A 1 116 ? -2.072 3.995 14.945 1.00 89.56 116 ILE A CA 1
ATOM 935 C C . ILE A 1 116 ? -3.577 4.273 15.051 1.00 89.56 116 ILE A C 1
ATOM 937 O O . ILE A 1 116 ? -4.370 3.338 15.036 1.00 89.56 116 ILE A O 1
ATOM 941 N N . GLU A 1 117 ? -3.985 5.546 15.097 1.00 92.94 117 GLU A N 1
ATOM 942 C CA . GLU A 1 117 ? -5.402 5.925 15.164 1.00 92.94 117 GLU A CA 1
ATOM 943 C C . GLU A 1 117 ? -6.165 5.438 13.924 1.00 92.94 117 GLU A C 1
ATOM 945 O O . GLU A 1 117 ? -7.256 4.877 14.047 1.00 92.94 117 GLU A O 1
ATOM 950 N N . LEU A 1 118 ? -5.567 5.591 12.737 1.00 93.19 118 LEU A N 1
ATOM 951 C CA . LEU A 1 118 ? -6.171 5.131 11.488 1.00 93.19 118 LEU A CA 1
ATOM 952 C C . LEU A 1 118 ? -6.248 3.603 11.421 1.00 93.19 118 LEU A C 1
ATOM 954 O O . LEU A 1 118 ? -7.294 3.059 11.073 1.00 93.19 118 LEU A O 1
ATOM 958 N N . VAL A 1 119 ? -5.182 2.901 11.812 1.00 91.12 119 VAL A N 1
ATOM 959 C CA . VAL A 1 119 ? -5.184 1.433 11.838 1.00 91.12 119 VAL A CA 1
ATOM 960 C C . VAL A 1 119 ? -6.239 0.896 12.804 1.00 91.12 119 VAL A C 1
ATOM 962 O O . VAL A 1 119 ? -7.015 0.021 12.431 1.00 91.12 119 VAL A O 1
ATOM 965 N N . GLU A 1 120 ? -6.349 1.445 14.013 1.00 91.81 120 GLU A N 1
ATOM 966 C CA . GLU A 1 120 ? -7.381 1.030 14.973 1.00 91.81 120 GLU A CA 1
ATOM 967 C C . GLU A 1 120 ? -8.801 1.378 14.499 1.00 91.81 120 GLU A C 1
ATOM 969 O O . GLU A 1 120 ? -9.767 0.677 14.813 1.00 91.81 120 GLU A O 1
ATOM 974 N N . ARG A 1 121 ? -8.962 2.435 13.695 1.00 93.25 121 ARG A N 1
ATOM 975 C CA . ARG A 1 121 ? -10.226 2.712 13.002 1.00 93.25 121 ARG A CA 1
ATOM 976 C C . ARG A 1 121 ? -10.542 1.625 11.974 1.00 93.25 121 ARG A C 1
ATOM 978 O O . ARG A 1 121 ? -11.641 1.079 12.026 1.00 93.25 121 ARG A O 1
ATOM 985 N N . TRP A 1 122 ? -9.599 1.266 11.101 1.00 93.00 122 TRP A N 1
ATOM 986 C CA . TRP A 1 122 ? -9.795 0.188 10.126 1.00 93.00 122 TRP A CA 1
ATOM 987 C C . TRP A 1 122 ? -10.083 -1.157 10.797 1.00 93.00 122 TRP A C 1
ATOM 989 O O . TRP A 1 122 ? -10.990 -1.862 10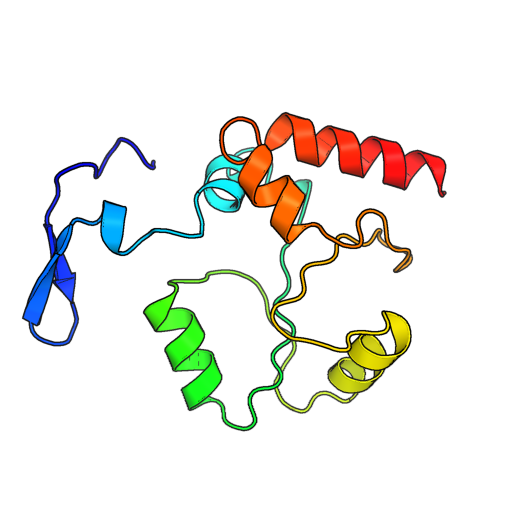.364 1.00 93.00 122 TRP A O 1
ATOM 999 N N . ARG A 1 123 ? -9.389 -1.490 11.892 1.00 90.31 123 ARG A N 1
ATOM 1000 C CA . ARG A 1 123 ? -9.634 -2.726 12.655 1.00 90.31 123 ARG A CA 1
ATOM 1001 C C . ARG A 1 123 ? -11.050 -2.786 13.217 1.00 90.31 123 ARG A C 1
ATOM 1003 O O . ARG A 1 123 ? -11.703 -3.814 13.086 1.00 90.31 123 ARG A O 1
ATOM 1010 N N . ARG A 1 124 ? -11.550 -1.685 13.790 1.00 92.00 124 ARG A N 1
ATOM 1011 C CA . ARG A 1 124 ? -12.935 -1.618 14.287 1.00 92.00 124 ARG A CA 1
ATOM 1012 C C . ARG A 1 124 ? -13.957 -1.804 13.170 1.00 92.00 124 ARG A C 1
ATOM 1014 O O . ARG A 1 124 ? -14.917 -2.540 13.364 1.00 92.00 124 ARG A O 1
ATOM 1021 N N . THR A 1 125 ? -13.740 -1.180 12.013 1.00 90.50 125 THR A N 1
ATOM 1022 C CA . THR A 1 125 ? -14.612 -1.377 10.847 1.00 90.50 125 THR A CA 1
ATOM 1023 C C . THR A 1 125 ? -14.568 -2.824 10.359 1.00 90.50 125 THR A C 1
ATOM 1025 O O . THR A 1 125 ? -15.619 -3.404 10.117 1.00 90.50 125 THR A O 1
ATOM 1028 N N . ALA A 1 126 ? -13.380 -3.432 10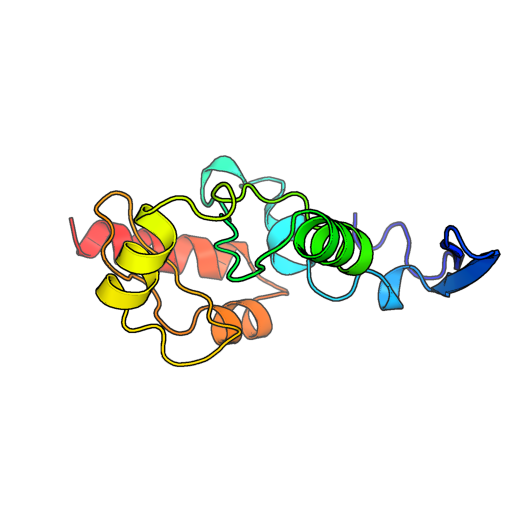.276 1.00 86.56 126 ALA A N 1
ATOM 1029 C CA . ALA A 1 126 ? -13.218 -4.827 9.873 1.00 86.56 126 ALA A CA 1
ATOM 1030 C C . ALA A 1 126 ? -14.001 -5.777 10.789 1.00 86.56 126 ALA A C 1
ATOM 1032 O O . ALA A 1 126 ? -14.749 -6.615 10.304 1.00 86.56 126 ALA A O 1
ATOM 1033 N N . SER A 1 127 ? -13.884 -5.598 12.109 1.00 84.81 127 SER A N 1
ATOM 1034 C CA . SER A 1 127 ? -14.609 -6.397 13.103 1.00 84.81 127 SER A CA 1
ATOM 1035 C C . SER A 1 127 ? -16.127 -6.224 13.061 1.00 84.81 127 SER A C 1
ATOM 1037 O O . SER A 1 127 ? -16.830 -7.115 13.513 1.00 84.81 127 SER A O 1
ATOM 1039 N N . ALA A 1 128 ? -16.641 -5.102 12.551 1.00 84.06 128 ALA A N 1
ATOM 1040 C CA . ALA A 1 128 ? -18.080 -4.877 12.406 1.00 84.06 128 ALA A CA 1
ATOM 1041 C C . ALA A 1 128 ? -18.678 -5.530 11.144 1.00 84.06 128 ALA A C 1
ATOM 1043 O O . ALA A 1 128 ? -19.899 -5.584 11.015 1.00 84.06 128 ALA A O 1
ATOM 1044 N N . LEU A 1 129 ? -17.833 -5.979 10.209 1.00 71.75 129 LEU A N 1
ATOM 1045 C CA . LEU A 1 129 ? -18.235 -6.638 8.961 1.00 71.75 129 LEU A CA 1
ATOM 1046 C C . LEU A 1 129 ? -18.176 -8.176 9.041 1.00 71.75 129 LEU A C 1
ATOM 1048 O O . LEU A 1 129 ? -18.645 -8.835 8.111 1.00 71.75 129 LEU A O 1
ATOM 1052 N N . CYS A 1 130 ? -17.605 -8.723 10.121 1.00 57.06 130 CYS A N 1
ATOM 1053 C CA . CYS A 1 130 ? -17.479 -10.157 10.390 1.00 57.06 130 CYS A CA 1
ATOM 1054 C C . CYS A 1 130 ? -18.596 -10.675 11.307 1.00 57.06 130 CYS A C 1
ATOM 1056 O O . CYS A 1 130 ? -19.051 -9.913 12.190 1.00 57.06 130 CYS A O 1
#

Foldseek 3Di:
DLVVQQPPWDADPVGDTDRPNVQQPDCLLVVVCVVPCVLDADEDLDPDQDPVVVVCVCVSNVDPGHYDPPPDPVSVVLCVVLVPPDPPWDFDADPVRHTLGRRVVVVCVVCSVPNVVVSVSSVVSNVVVD

Radius of gyration: 16.52 Å; chains: 1; bounding box: 45×31×34 Å

Sequence (130 aa):
MANLLAGVPITLKDGREINASDHLKGKEFYDRLAPYRNAVEVVLVSRDYMRFQLSEYYEKHGCSWAYIPLKHPIVNQLFQRYDVEALPTCLVVNSDGQVIDGHAEHQVKEFVSRPIELVERWRRTASALC

pLDDT: mean 76.14, std 17.68, range [29.94, 94.5]

InterPro domains:
  IPR012336 Thioredoxin-like fold [PF13905] (27-99)
  IPR029519 Nucleoredoxin-like protein 2 [PTHR46762] (28-112)
  IPR036249 Thioredoxin-like superfamily [SSF52833] (28-107)

Organism: NCBI:txid2018661